Protein AF-A0A6C0G6S0-F1 (afdb_monomer_lite)

Secondary structure (DSSP, 8-state):
-EE-SSEEE-TT-EEES-EE-SSEEE-TT-EEES-EE-SEEEPTT-EEES-EE-SSEEE-S-EE---STT----

Structure (mmCIF, N/CA/C/O backbone):
data_AF-A0A6C0G6S0-F1
#
_entry.id   AF-A0A6C0G6S0-F1
#
loop_
_atom_site.group_PDB
_atom_site.id
_atom_site.type_symbol
_atom_site.label_atom_id
_atom_site.label_alt_id
_atom_site.label_comp_id
_atom_site.label_asym_id
_atom_site.label_entity_id
_atom_site.label_seq_id
_atom_site.pdbx_PDB_ins_code
_atom_site.Cartn_x
_atom_site.Cartn_y
_atom_site.Cartn_z
_atom_site.occupancy
_atom_site.B_iso_or_equiv
_atom_site.auth_seq_id
_atom_site.auth_comp_id
_atom_site.auth_asym_id
_atom_site.auth_atom_id
_atom_site.pdbx_PDB_model_num
ATOM 1 N N . MET A 1 1 ? -3.877 9.104 7.833 1.00 87.62 1 MET A N 1
ATOM 2 C CA . MET A 1 1 ? -3.088 7.874 7.622 1.00 87.62 1 MET A CA 1
ATOM 3 C C . MET A 1 1 ? -2.693 7.322 8.978 1.00 87.62 1 MET A C 1
ATOM 5 O O . MET A 1 1 ? -2.306 8.109 9.835 1.00 87.62 1 MET A O 1
ATOM 9 N N . THR A 1 2 ? -2.784 6.007 9.152 1.00 94.88 2 THR A N 1
ATOM 10 C CA . THR A 1 2 ? -2.397 5.306 10.384 1.00 94.88 2 THR A CA 1
ATOM 11 C C . THR A 1 2 ? -1.417 4.189 10.042 1.00 94.88 2 THR A C 1
ATOM 13 O O . THR A 1 2 ? -1.637 3.456 9.080 1.00 94.88 2 THR A O 1
ATOM 16 N N . ILE A 1 3 ? -0.347 4.049 10.826 1.00 95.38 3 ILE A N 1
ATOM 17 C CA . ILE A 1 3 ? 0.645 2.980 10.677 1.00 95.38 3 ILE A CA 1
ATOM 18 C C . ILE A 1 3 ? 0.648 2.140 11.951 1.00 95.38 3 ILE A C 1
ATOM 20 O O . ILE A 1 3 ? 0.828 2.675 13.044 1.00 95.38 3 ILE A O 1
ATOM 24 N N . ILE A 1 4 ? 0.468 0.831 11.795 1.00 95.56 4 ILE A N 1
ATOM 25 C CA . ILE A 1 4 ? 0.558 -0.175 12.852 1.00 95.56 4 ILE A CA 1
ATOM 26 C C . ILE A 1 4 ? 1.811 -1.011 12.562 1.00 95.56 4 ILE A C 1
ATOM 28 O O . ILE A 1 4 ? 1.772 -1.876 11.693 1.00 95.56 4 ILE A O 1
ATOM 32 N N . PRO A 1 5 ? 2.954 -0.749 13.215 1.00 93.44 5 PRO A N 1
ATOM 33 C CA . PRO A 1 5 ? 4.206 -1.434 12.903 1.00 93.44 5 PRO A CA 1
ATOM 34 C C . PRO A 1 5 ? 4.142 -2.966 13.088 1.00 93.44 5 PRO A C 1
ATOM 36 O O . PRO A 1 5 ? 3.359 -3.450 13.906 1.00 93.44 5 PRO A O 1
ATOM 39 N N . PRO A 1 6 ? 5.008 -3.735 12.399 1.00 93.88 6 PRO A N 1
ATOM 40 C CA . PRO A 1 6 ? 6.014 -3.274 11.442 1.00 93.88 6 PRO A CA 1
ATOM 41 C C . PRO A 1 6 ? 5.403 -2.985 10.064 1.00 93.88 6 PRO A C 1
ATOM 43 O O . PRO A 1 6 ? 4.599 -3.763 9.552 1.00 93.88 6 PRO A O 1
ATOM 46 N N . VAL A 1 7 ? 5.816 -1.870 9.460 1.00 95.44 7 VAL A N 1
ATOM 47 C CA . VAL A 1 7 ? 5.431 -1.477 8.099 1.00 95.44 7 VAL A CA 1
ATOM 48 C C . VAL A 1 7 ? 6.659 -0.932 7.382 1.00 95.44 7 VAL A C 1
ATOM 50 O O . VAL A 1 7 ? 7.402 -0.135 7.956 1.00 95.44 7 VAL A O 1
ATOM 53 N N . ASN A 1 8 ? 6.870 -1.359 6.141 1.00 96.75 8 ASN A N 1
ATOM 54 C CA . ASN A 1 8 ? 7.900 -0.829 5.255 1.00 96.75 8 ASN A CA 1
ATOM 55 C C . ASN A 1 8 ? 7.232 -0.235 4.010 1.00 96.75 8 ASN A C 1
ATOM 57 O O . ASN A 1 8 ? 6.365 -0.867 3.411 1.00 96.75 8 ASN A O 1
ATOM 61 N N . ILE A 1 9 ? 7.615 0.991 3.660 1.00 95.12 9 ILE A N 1
ATOM 62 C CA . ILE A 1 9 ? 7.074 1.736 2.525 1.00 95.12 9 ILE A CA 1
ATOM 63 C C . ILE A 1 9 ? 8.268 2.254 1.732 1.00 95.12 9 ILE A C 1
ATOM 65 O O . ILE A 1 9 ? 9.122 2.951 2.288 1.00 95.12 9 ILE A O 1
ATOM 69 N N . ALA A 1 10 ? 8.340 1.908 0.451 1.00 96.62 10 ALA A N 1
ATOM 70 C CA . ALA A 1 10 ? 9.368 2.420 -0.437 1.00 96.62 10 ALA A CA 1
ATOM 71 C C . ALA A 1 10 ? 9.267 3.954 -0.570 1.00 96.62 10 ALA A C 1
ATOM 73 O O . ALA A 1 10 ? 8.157 4.483 -0.626 1.00 96.62 10 ALA A O 1
ATOM 74 N N . PRO A 1 11 ? 10.392 4.688 -0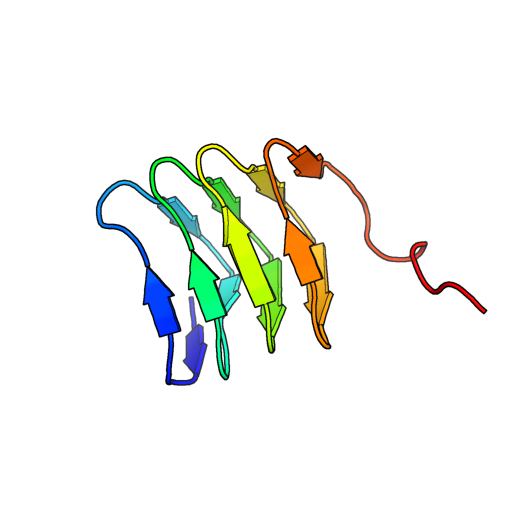.679 1.00 96.06 11 PRO A N 1
ATOM 75 C CA . PRO A 1 11 ? 10.373 6.154 -0.711 1.00 96.06 11 PRO A CA 1
ATOM 76 C C . PRO A 1 11 ? 9.561 6.778 -1.853 1.00 96.06 11 PRO A C 1
ATOM 78 O O . PRO A 1 11 ? 9.113 7.912 -1.712 1.00 96.06 11 PRO A O 1
ATOM 81 N N . SER A 1 12 ? 9.399 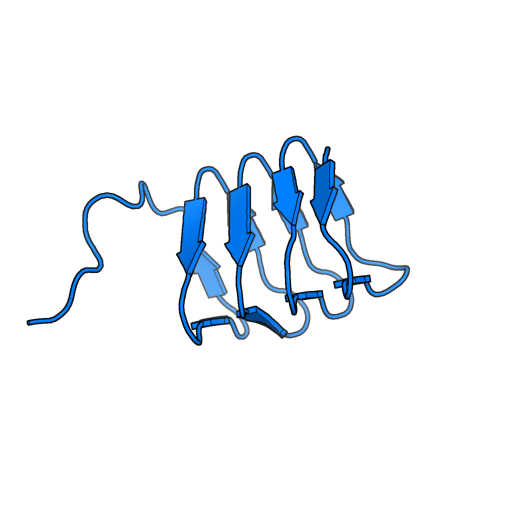6.073 -2.979 1.00 95.31 12 SER A N 1
ATOM 82 C CA . SER A 1 12 ? 8.619 6.558 -4.124 1.00 95.31 12 SER A CA 1
A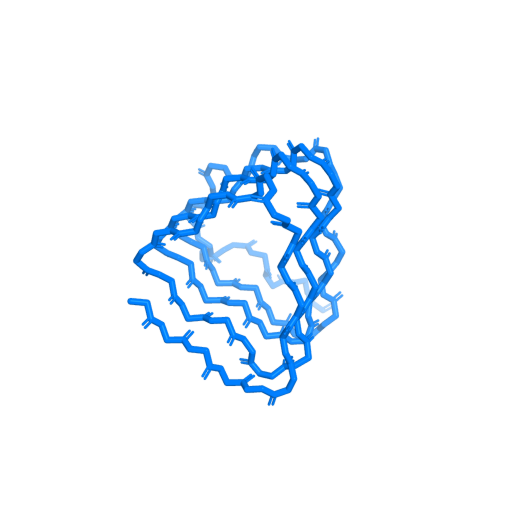TOM 83 C C . SER A 1 12 ? 7.133 6.192 -4.067 1.00 95.31 12 SER A C 1
ATOM 85 O O . SER A 1 12 ? 6.367 6.664 -4.902 1.00 95.31 12 SER A O 1
ATOM 87 N N . ALA A 1 13 ? 6.704 5.382 -3.094 1.00 94.06 13 ALA A N 1
ATOM 88 C CA . ALA A 1 13 ? 5.298 5.040 -2.929 1.00 94.06 13 ALA A CA 1
ATOM 89 C C . ALA A 1 13 ? 4.505 6.215 -2.338 1.00 94.06 13 ALA A C 1
AT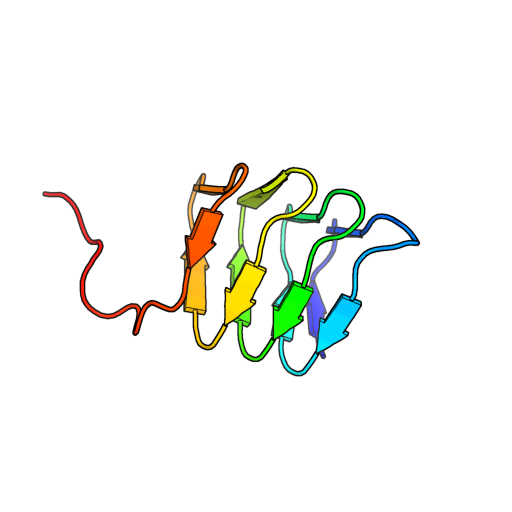OM 91 O O . ALA A 1 13 ? 4.965 6.923 -1.439 1.00 94.06 13 ALA A O 1
ATOM 92 N N . VAL A 1 14 ? 3.272 6.383 -2.809 1.00 94.31 14 VAL A N 1
ATOM 93 C CA . VAL A 1 14 ? 2.339 7.410 -2.346 1.00 94.31 14 VAL A CA 1
ATOM 94 C C . VAL A 1 14 ? 1.198 6.732 -1.597 1.00 94.31 14 VAL A C 1
ATOM 96 O O . VAL A 1 14 ? 0.490 5.895 -2.154 1.00 94.31 14 VAL A O 1
ATOM 99 N N . VAL A 1 15 ? 1.009 7.100 -0.327 1.00 92.06 15 VAL A N 1
ATOM 100 C CA . VAL A 1 15 ? -0.054 6.548 0.522 1.00 92.06 15 VAL A CA 1
ATOM 101 C C . VAL A 1 15 ? -0.914 7.667 1.110 1.00 92.06 15 VAL A C 1
ATOM 103 O O . VAL A 1 15 ? -0.429 8.495 1.882 1.00 92.06 15 VAL A O 1
ATOM 106 N N . GLY A 1 16 ? -2.204 7.665 0.782 1.00 91.62 16 GLY A N 1
ATOM 107 C CA . GLY A 1 16 ? -3.224 8.592 1.274 1.00 91.62 16 GLY A CA 1
ATOM 108 C C . GLY A 1 16 ? -4.321 7.865 2.049 1.00 91.62 16 GLY A C 1
ATOM 109 O O . GLY A 1 16 ? -4.553 6.680 1.840 1.00 91.62 16 GLY A O 1
ATOM 110 N N . ASN A 1 17 ? -4.955 8.542 3.013 1.00 91.88 17 ASN A N 1
ATOM 111 C CA . ASN A 1 17 ? -6.197 8.113 3.691 1.00 91.88 17 ASN A CA 1
ATOM 112 C C . ASN A 1 17 ? -6.287 6.644 4.165 1.00 91.88 17 ASN A C 1
ATOM 114 O O . ASN A 1 17 ? -7.379 6.122 4.358 1.00 91.88 17 ASN A O 1
ATOM 118 N N . SER A 1 18 ? -5.149 5.989 4.403 1.00 92.81 18 SER A N 1
ATOM 119 C CA . SER A 1 18 ? -5.089 4.538 4.599 1.00 92.81 18 SER A CA 1
ATOM 120 C C . SER A 1 18 ? -4.613 4.146 5.997 1.00 92.81 18 SER A C 1
ATOM 122 O O . SER A 1 18 ? -3.942 4.923 6.690 1.00 92.81 18 SER A O 1
ATOM 124 N N . THR A 1 19 ? -4.949 2.921 6.401 1.00 94.12 19 THR A N 1
ATOM 125 C CA . THR A 1 19 ? -4.391 2.241 7.578 1.00 94.12 19 THR A CA 1
ATOM 126 C C . THR A 1 19 ? -3.518 1.084 7.116 1.00 94.12 19 THR A C 1
ATOM 128 O O . THR A 1 19 ? -4.016 0.163 6.476 1.00 94.12 19 THR A O 1
ATOM 131 N N . LEU A 1 20 ? -2.227 1.126 7.439 1.00 94.31 20 LEU A N 1
ATOM 132 C CA . LEU A 1 20 ? -1.272 0.085 7.070 1.00 94.31 20 LEU A CA 1
ATOM 133 C C . LEU A 1 20 ? -0.788 -0.652 8.317 1.00 94.31 20 LEU A C 1
ATOM 135 O O . LEU A 1 20 ? -0.258 -0.023 9.231 1.00 94.31 20 LEU A O 1
ATOM 139 N N . GLY A 1 21 ? -0.917 -1.973 8.322 1.00 91.38 21 GLY A N 1
ATOM 140 C CA . GLY A 1 21 ? -0.312 -2.874 9.291 1.00 91.38 21 GLY A CA 1
ATOM 141 C C . GLY A 1 21 ? -1.294 -3.691 10.143 1.00 91.38 21 GLY A C 1
ATOM 142 O O . GLY A 1 21 ? -2.504 -3.460 10.099 1.00 91.38 21 GLY A O 1
ATOM 143 N N . PRO A 1 22 ? -0.757 -4.626 10.955 1.00 93.75 22 PRO A N 1
ATOM 144 C CA . PRO A 1 22 ? 0.670 -4.965 11.063 1.00 93.75 22 PRO A CA 1
ATOM 145 C C . PRO A 1 22 ? 1.190 -5.800 9.880 1.00 93.75 22 PRO A C 1
ATOM 147 O O . PRO A 1 22 ? 0.406 -6.363 9.117 1.00 93.75 22 PRO A O 1
ATOM 150 N N . TYR A 1 23 ? 2.520 -5.867 9.736 1.00 93.81 23 TYR A N 1
ATOM 151 C CA . TYR A 1 23 ? 3.239 -6.678 8.740 1.00 93.81 23 TYR A CA 1
ATOM 152 C C . TYR A 1 23 ? 2.891 -6.334 7.287 1.00 93.81 23 TYR A C 1
ATOM 154 O O . TYR A 1 23 ? 2.452 -7.187 6.516 1.00 93.81 23 TYR A O 1
ATOM 162 N N . VAL A 1 24 ? 3.086 -5.067 6.915 1.00 93.81 24 VAL A N 1
ATOM 163 C CA . VAL A 1 24 ? 2.827 -4.582 5.551 1.00 93.81 24 VAL A CA 1
ATOM 164 C C . VAL A 1 24 ? 4.111 -4.126 4.864 1.00 93.81 24 VAL A C 1
ATOM 166 O O . VAL A 1 24 ? 4.910 -3.395 5.453 1.00 93.81 24 VAL A O 1
ATOM 169 N N . TYR A 1 25 ? 4.285 -4.528 3.607 1.00 94.38 25 TYR A N 1
ATOM 170 C CA . TYR A 1 25 ? 5.304 -4.006 2.696 1.00 94.38 25 TYR A CA 1
ATOM 171 C C . TYR A 1 25 ? 4.636 -3.313 1.506 1.00 94.38 25 TYR A C 1
ATOM 173 O O . TYR A 1 25 ? 3.729 -3.883 0.903 1.00 94.38 25 TYR A O 1
ATOM 181 N N . VAL A 1 26 ? 5.096 -2.110 1.161 1.00 93.62 26 VAL A N 1
ATOM 182 C CA . VAL A 1 26 ? 4.683 -1.368 -0.037 1.00 93.62 26 VAL A CA 1
ATOM 183 C C . VAL A 1 26 ? 5.918 -1.063 -0.882 1.00 93.62 26 VAL A C 1
ATOM 185 O O . VAL A 1 26 ? 6.801 -0.327 -0.437 1.00 93.62 26 VAL A O 1
ATOM 188 N N . GLY A 1 27 ? 5.982 -1.647 -2.078 1.00 93.75 27 GLY A N 1
ATOM 189 C CA . GLY A 1 27 ? 7.074 -1.487 -3.037 1.00 93.75 27 GLY A CA 1
ATOM 190 C C . GLY A 1 27 ? 7.096 -0.116 -3.728 1.00 93.75 27 GLY A C 1
ATOM 191 O O . GLY A 1 27 ? 6.155 0.671 -3.582 1.00 93.75 27 GLY A O 1
ATOM 192 N N . PRO A 1 28 ? 8.180 0.210 -4.456 1.00 93.81 28 PRO A N 1
ATOM 193 C CA . PRO A 1 28 ? 8.306 1.439 -5.235 1.00 93.81 28 PRO A CA 1
ATOM 194 C C . PRO A 1 28 ? 7.113 1.733 -6.150 1.00 93.81 28 PRO A C 1
ATOM 196 O O . PRO A 1 28 ? 6.463 0.831 -6.677 1.00 93.81 28 PRO A O 1
ATOM 199 N N . ASP A 1 29 ? 6.850 3.022 -6.351 1.00 92.62 29 ASP A N 1
ATOM 200 C CA . ASP A 1 29 ? 5.906 3.551 -7.344 1.00 92.62 29 ASP A CA 1
ATOM 201 C C . ASP A 1 29 ? 4.462 3.037 -7.185 1.00 92.62 29 ASP A C 1
ATOM 203 O O . ASP A 1 29 ? 3.683 3.022 -8.138 1.00 92.62 29 ASP A O 1
ATOM 207 N N . CYS A 1 30 ? 4.099 2.616 -5.970 1.00 89.88 30 CYS A N 1
ATOM 208 C CA . CYS A 1 30 ? 2.735 2.239 -5.624 1.00 89.88 30 CYS A CA 1
ATOM 209 C C . CYS A 1 30 ? 1.887 3.462 -5.256 1.00 89.88 30 CYS A C 1
ATOM 211 O O . CYS A 1 30 ? 2.368 4.386 -4.598 1.00 89.88 30 CYS A O 1
ATOM 213 N N . GLU A 1 31 ? 0.601 3.420 -5.598 1.00 91.88 31 GLU A N 1
ATOM 214 C CA . GLU A 1 31 ? -0.401 4.411 -5.193 1.00 91.88 31 GLU A CA 1
ATOM 215 C C . GLU A 1 31 ? -1.485 3.720 -4.356 1.00 91.88 31 GLU A C 1
ATOM 217 O O . GLU A 1 31 ? -2.235 2.886 -4.864 1.00 91.88 31 GLU A O 1
ATOM 222 N N . ILE A 1 32 ? -1.554 4.049 -3.066 1.00 89.12 32 ILE A N 1
ATOM 223 C CA . ILE A 1 32 ? -2.506 3.466 -2.113 1.00 89.12 32 ILE A CA 1
ATOM 224 C C . ILE A 1 32 ? -3.357 4.587 -1.526 1.00 89.12 32 ILE A C 1
ATO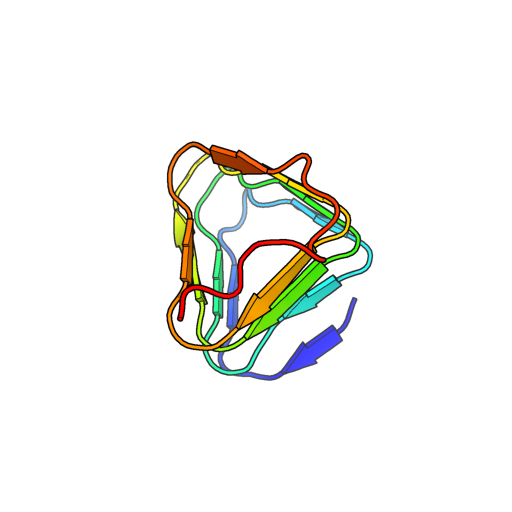M 226 O O . ILE A 1 32 ? -2.831 5.442 -0.814 1.00 89.12 32 ILE A O 1
ATOM 230 N N . ASP A 1 33 ? -4.665 4.582 -1.762 1.00 90.88 33 ASP A N 1
ATOM 231 C CA . ASP A 1 33 ? -5.572 5.573 -1.176 1.00 90.88 33 ASP A CA 1
ATOM 232 C C . ASP A 1 33 ? -6.832 4.932 -0.591 1.00 90.88 33 ASP A C 1
ATOM 234 O O . ASP A 1 33 ? -7.342 3.943 -1.112 1.00 90.88 33 ASP A O 1
ATOM 238 N N . ALA A 1 34 ? -7.318 5.478 0.527 1.00 89.31 34 ALA A N 1
ATOM 239 C CA . ALA A 1 34 ? -8.530 5.009 1.210 1.00 89.31 34 ALA A CA 1
ATOM 240 C C . ALA A 1 34 ? -8.557 3.487 1.500 1.00 89.31 34 ALA A C 1
ATOM 242 O O . ALA A 1 34 ? -9.607 2.847 1.472 1.00 89.31 34 ALA A O 1
ATOM 243 N N . CYS A 1 35 ? -7.396 2.891 1.796 1.00 87.38 35 CYS A N 1
ATOM 244 C CA . CYS A 1 35 ? -7.242 1.450 1.972 1.00 87.38 35 CYS A CA 1
ATOM 245 C C . CYS A 1 35 ? -6.955 1.027 3.419 1.00 87.38 35 CYS A C 1
ATOM 247 O O . CYS A 1 35 ? -6.415 1.778 4.237 1.00 87.38 35 CYS A O 1
ATOM 249 N N . ARG A 1 36 ? -7.235 -0.240 3.731 1.00 90.31 36 ARG A N 1
ATOM 250 C CA . ARG A 1 36 ? -6.756 -0.916 4.942 1.00 90.31 36 ARG A CA 1
ATOM 251 C C . ARG A 1 36 ? -5.949 -2.152 4.553 1.00 90.31 36 ARG A C 1
ATOM 253 O O . ARG A 1 36 ? -6.521 -3.096 4.018 1.00 90.31 36 ARG A O 1
ATOM 260 N N . LEU A 1 37 ? -4.642 -2.133 4.820 1.00 89.75 37 LEU A N 1
ATOM 261 C CA . LEU A 1 37 ? -3.719 -3.239 4.536 1.00 89.75 37 LEU A CA 1
ATOM 262 C C . LEU A 1 37 ? -3.269 -3.898 5.836 1.00 89.75 37 LEU A C 1
ATOM 264 O O . LEU A 1 37 ? -2.824 -3.209 6.749 1.00 89.75 37 LEU A O 1
ATOM 268 N N . GLU A 1 38 ? -3.322 -5.220 5.894 1.00 91.56 38 GLU A N 1
ATOM 269 C CA . GLU A 1 38 ? -2.911 -6.039 7.034 1.00 91.56 38 GLU A CA 1
ATOM 270 C C . GLU A 1 38 ? -2.271 -7.333 6.513 1.00 91.56 38 GLU A C 1
ATOM 272 O O . GLU A 1 38 ? -2.854 -7.992 5.653 1.00 91.56 38 GLU A O 1
ATOM 277 N N . ASN A 1 39 ? -1.109 -7.735 7.048 1.00 88.88 39 ASN A N 1
ATOM 278 C CA . ASN A 1 39 ? -0.407 -8.959 6.632 1.00 88.88 39 ASN A CA 1
ATOM 279 C C . ASN A 1 39 ? -0.277 -9.067 5.094 1.00 88.88 39 ASN A C 1
ATOM 281 O O . ASN A 1 39 ? -0.677 -10.072 4.497 1.00 88.88 39 ASN A O 1
ATOM 285 N N . ALA A 1 40 ? 0.209 -8.002 4.447 1.00 86.06 40 ALA A N 1
ATOM 286 C CA . ALA A 1 40 ? 0.145 -7.831 2.994 1.00 86.06 40 ALA A CA 1
ATOM 287 C C . ALA A 1 40 ? 1.471 -7.345 2.391 1.00 86.06 40 ALA A C 1
ATOM 289 O O . ALA A 1 40 ? 2.194 -6.548 2.991 1.00 86.06 40 ALA A O 1
ATOM 290 N N . ILE A 1 41 ? 1.761 -7.795 1.170 1.00 88.44 41 ILE A N 1
ATOM 291 C CA . ILE A 1 41 ? 2.905 -7.354 0.368 1.00 88.44 41 ILE A CA 1
ATOM 292 C C . ILE A 1 41 ? 2.362 -6.774 -0.936 1.00 88.44 41 ILE A C 1
ATOM 294 O O . ILE A 1 41 ? 1.777 -7.484 -1.755 1.00 88.44 41 ILE A O 1
ATOM 298 N N . VAL A 1 42 ? 2.567 -5.477 -1.126 1.00 88.19 42 VAL A N 1
ATOM 299 C CA . VAL A 1 42 ? 2.260 -4.768 -2.365 1.00 88.19 42 VAL A CA 1
ATOM 300 C C . VAL A 1 42 ? 3.564 -4.577 -3.129 1.00 88.19 42 VAL A C 1
ATOM 302 O O . VAL A 1 42 ? 4.497 -3.964 -2.615 1.00 88.19 42 VAL A O 1
ATOM 305 N N . LEU A 1 43 ? 3.641 -5.149 -4.323 1.00 87.44 43 LEU A N 1
ATOM 306 C CA . LEU A 1 43 ? 4.791 -5.080 -5.219 1.00 87.44 43 LEU A CA 1
ATOM 307 C C . LEU A 1 43 ? 4.683 -3.878 -6.162 1.00 87.44 43 LEU A C 1
ATOM 309 O O . LEU A 1 43 ? 3.613 -3.297 -6.328 1.00 87.44 43 LEU A O 1
ATOM 313 N N . ASP A 1 44 ? 5.814 -3.543 -6.769 1.00 86.81 44 ASP A N 1
ATOM 314 C CA . ASP A 1 44 ? 6.074 -2.313 -7.510 1.00 86.81 44 ASP A CA 1
ATOM 315 C C . ASP A 1 44 ? 4.971 -1.960 -8.528 1.00 86.81 44 ASP A C 1
ATOM 317 O O . ASP A 1 44 ? 4.385 -2.838 -9.171 1.00 86.81 44 ASP A O 1
ATOM 321 N N . HIS A 1 45 ? 4.710 -0.657 -8.689 1.00 84.12 45 HIS A N 1
ATOM 322 C CA . HIS A 1 45 ? 3.715 -0.090 -9.616 1.00 84.12 45 HIS A CA 1
ATOM 323 C C . HIS A 1 45 ? 2.243 -0.488 -9.374 1.00 84.12 45 HIS A C 1
ATOM 325 O O . HIS A 1 45 ? 1.394 -0.293 -10.250 1.00 84.12 45 HIS A O 1
ATOM 331 N N . ALA A 1 46 ? 1.895 -1.039 -8.209 1.00 83.31 46 ALA A N 1
ATOM 332 C CA . ALA A 1 46 ? 0.508 -1.370 -7.890 1.00 83.31 46 ALA A CA 1
ATOM 333 C C . ALA A 1 46 ? -0.334 -0.127 -7.551 1.00 83.31 46 ALA A C 1
ATOM 335 O O . ALA A 1 46 ? 0.139 0.819 -6.917 1.00 83.31 46 ALA A O 1
ATOM 336 N N . LYS A 1 47 ? -1.620 -0.163 -7.919 1.00 81.88 47 LYS A N 1
ATOM 337 C CA . LYS A 1 47 ? -2.606 0.855 -7.533 1.00 81.88 47 LYS A CA 1
ATOM 338 C C . LYS A 1 47 ? -3.752 0.212 -6.769 1.00 81.88 47 LYS A C 1
ATOM 340 O O . LYS A 1 47 ? -4.365 -0.731 -7.272 1.00 81.88 47 LYS A O 1
ATOM 345 N N . ALA A 1 48 ? -4.046 0.730 -5.583 1.00 81.56 48 ALA A N 1
ATOM 346 C CA . ALA A 1 48 ? -5.166 0.284 -4.767 1.00 81.56 48 ALA A CA 1
ATOM 347 C C . ALA A 1 48 ? -5.958 1.478 -4.235 1.00 81.56 48 ALA A C 1
ATOM 349 O O . ALA A 1 48 ? -5.392 2.383 -3.617 1.00 81.56 48 ALA A O 1
ATOM 350 N N . GLN A 1 49 ? -7.271 1.444 -4.453 1.00 81.44 49 GLN A N 1
ATOM 351 C CA . GLN A 1 49 ? -8.189 2.473 -3.989 1.00 81.44 49 GLN A CA 1
ATOM 352 C C . GLN A 1 49 ? -9.421 1.847 -3.330 1.00 81.44 49 GLN A C 1
ATOM 354 O O . GLN A 1 49 ? -9.879 0.781 -3.747 1.00 81.44 49 GLN A O 1
ATOM 359 N N . ASP A 1 50 ? -9.920 2.489 -2.270 1.00 76.75 50 ASP A N 1
ATOM 360 C CA . ASP A 1 50 ? -11.161 2.126 -1.570 1.00 76.75 50 ASP A CA 1
ATOM 361 C C . ASP A 1 50 ? -11.228 0.646 -1.153 1.00 76.75 50 ASP A C 1
ATOM 363 O O . ASP A 1 50 ? -12.277 0.004 -1.231 1.00 76.75 50 ASP A O 1
ATOM 367 N N . SER A 1 51 ? -10.086 0.088 -0.720 1.00 75.31 51 SER A N 1
ATOM 368 C CA . SER A 1 51 ? -9.904 -1.358 -0.582 1.00 75.31 51 SER A CA 1
ATOM 369 C C . SER A 1 51 ? -9.447 -1.878 0.782 1.00 75.31 51 SER A C 1
ATOM 371 O O . SER A 1 51 ? -8.635 -1.268 1.472 1.00 75.31 51 SER A O 1
ATOM 373 N N . ILE A 1 52 ? -9.948 -3.055 1.179 1.00 78.19 52 ILE A N 1
ATOM 374 C CA . ILE A 1 52 ? -9.5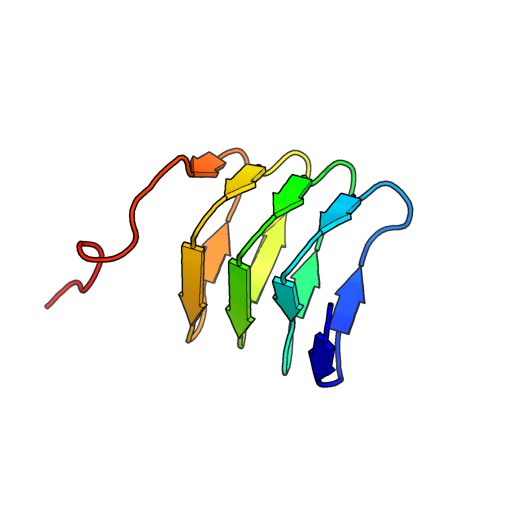23 -3.763 2.398 1.00 78.19 52 ILE A CA 1
ATOM 375 C C . ILE A 1 52 ? -8.822 -5.059 1.994 1.00 78.19 52 ILE A C 1
ATOM 377 O O . ILE A 1 52 ? -9.431 -5.924 1.371 1.00 78.19 52 ILE A O 1
ATOM 381 N N . PHE A 1 53 ? -7.557 -5.204 2.388 1.00 79.94 53 PHE A N 1
ATOM 382 C CA . PHE A 1 53 ? -6.732 -6.379 2.116 1.00 79.94 53 PHE A CA 1
ATOM 383 C C . PHE A 1 53 ? -6.185 -6.945 3.428 1.00 79.94 53 PHE A C 1
ATOM 385 O O . PHE A 1 53 ? -5.502 -6.242 4.176 1.00 79.94 53 PHE A O 1
ATOM 392 N N . GLY A 1 54 ? -6.479 -8.218 3.697 1.00 61.94 54 GLY A N 1
ATOM 393 C CA . GLY A 1 54 ? -6.078 -8.916 4.917 1.00 61.94 54 GLY A CA 1
ATOM 394 C C . GLY A 1 54 ? -5.612 -10.348 4.655 1.00 61.94 54 GLY A C 1
ATOM 395 O O . GLY A 1 54 ? -5.962 -10.950 3.645 1.00 61.94 54 GLY A O 1
ATOM 396 N N . SER A 1 55 ? -4.831 -10.880 5.597 1.00 54.53 55 SER A N 1
ATOM 397 C CA . SER A 1 55 ? -4.449 -12.298 5.710 1.00 54.53 55 SER A CA 1
ATOM 398 C C . SER A 1 55 ? -3.758 -12.909 4.471 1.00 54.53 55 SER A C 1
ATOM 400 O O . SER A 1 55 ? -4.248 -13.890 3.921 1.00 54.53 55 SER A O 1
ATOM 402 N N . HIS A 1 56 ? -2.557 -12.418 4.127 1.00 59.19 56 HIS A N 1
ATOM 403 C CA . HIS A 1 56 ? -1.651 -12.928 3.071 1.00 59.19 56 HIS A CA 1
ATOM 404 C C . HIS A 1 56 ? -2.012 -12.519 1.638 1.00 59.19 56 HIS A C 1
ATOM 406 O O . HIS A 1 56 ? -2.094 -13.347 0.731 1.00 59.19 56 HIS A O 1
ATOM 412 N N . VAL A 1 57 ? -2.170 -11.217 1.413 1.00 62.59 57 VAL A N 1
ATOM 413 C CA . VAL A 1 57 ? -2.388 -10.678 0.065 1.00 62.59 57 VAL A CA 1
ATOM 414 C C . VAL A 1 57 ? -1.051 -10.318 -0.582 1.00 62.59 57 VAL A C 1
ATOM 416 O O . VAL A 1 57 ? -0.281 -9.531 -0.029 1.00 62.59 57 VAL A O 1
ATOM 419 N N . LEU A 1 58 ? -0.803 -10.873 -1.771 1.00 62.91 58 LEU A N 1
ATOM 420 C CA . LEU A 1 58 ? 0.240 -10.419 -2.687 1.00 62.91 58 LEU A CA 1
ATOM 421 C C . LEU A 1 58 ? -0.422 -9.629 -3.816 1.00 62.91 58 LEU A C 1
ATOM 423 O O . LEU A 1 58 ? -1.155 -10.199 -4.622 1.00 62.91 58 LEU A O 1
ATOM 427 N N . VAL A 1 59 ? -0.162 -8.327 -3.877 1.00 68.00 59 VAL A N 1
ATOM 428 C CA . VAL A 1 59 ? -0.633 -7.476 -4.974 1.00 68.00 59 VAL A CA 1
ATOM 429 C C . VAL A 1 59 ? 0.549 -7.185 -5.887 1.00 68.00 59 VAL A C 1
ATOM 431 O O . VAL A 1 59 ? 1.501 -6.547 -5.454 1.00 68.00 59 VAL A O 1
ATOM 434 N N . SER A 1 60 ? 0.508 -7.639 -7.140 1.00 58.41 60 SER A N 1
ATOM 435 C CA . SER A 1 60 ? 1.535 -7.347 -8.148 1.00 58.41 60 SER A CA 1
ATOM 436 C C . SER A 1 60 ? 0.917 -6.814 -9.431 1.00 58.41 60 SER A C 1
ATOM 438 O O . SER A 1 60 ? 0.017 -7.436 -9.990 1.00 58.41 60 SER A O 1
ATOM 440 N N . ASN A 1 61 ? 1.417 -5.664 -9.899 1.00 54.31 61 ASN A N 1
ATOM 441 C CA . ASN A 1 61 ? 1.049 -5.060 -11.184 1.00 54.31 61 ASN A CA 1
ATOM 442 C C . ASN A 1 61 ? -0.476 -4.994 -11.431 1.00 54.31 61 ASN A C 1
ATOM 444 O O . ASN A 1 61 ? -0.952 -5.229 -12.543 1.00 54.31 61 ASN A O 1
ATOM 448 N N . ALA A 1 62 ? -1.247 -4.733 -10.373 1.00 53.28 62 ALA A N 1
ATOM 449 C CA . ALA A 1 62 ? -2.701 -4.724 -10.406 1.00 53.28 62 ALA A CA 1
ATOM 450 C C . ALA A 1 62 ? -3.217 -3.295 -10.203 1.00 53.28 62 ALA A C 1
ATOM 452 O O . ALA A 1 62 ? -2.790 -2.596 -9.283 1.00 53.28 62 ALA A O 1
ATOM 453 N N . SER A 1 63 ? -4.138 -2.869 -11.067 1.00 52.34 63 SER A N 1
ATOM 454 C CA . SER A 1 63 ? -5.002 -1.714 -10.818 1.00 52.34 63 SER A CA 1
ATOM 455 C C . SER A 1 63 ? -6.279 -2.243 -10.180 1.00 52.34 63 SER A C 1
ATOM 457 O O . SER A 1 63 ? -7.156 -2.769 -10.864 1.00 52.34 63 SER A O 1
ATOM 459 N N . LEU A 1 64 ? -6.336 -2.197 -8.853 1.00 56.94 64 LEU A N 1
ATOM 460 C CA . LEU A 1 64 ? -7.481 -2.661 -8.079 1.00 56.94 64 LEU A CA 1
ATOM 461 C C . LEU A 1 64 ? -8.410 -1.474 -7.840 1.00 56.94 64 LEU A C 1
ATOM 463 O O . LEU A 1 64 ? -8.331 -0.800 -6.819 1.00 56.94 64 LEU A O 1
ATOM 467 N N . ASP A 1 65 ? -9.288 -1.243 -8.813 1.00 50.44 65 ASP A N 1
ATOM 468 C CA . ASP A 1 65 ? -10.377 -0.255 -8.768 1.00 50.44 65 ASP A CA 1
ATOM 469 C C . ASP A 1 65 ? -11.640 -0.856 -8.103 1.00 50.44 65 ASP A C 1
ATOM 471 O O . ASP A 1 65 ? -12.784 -0.655 -8.518 1.00 50.44 65 ASP A O 1
ATOM 475 N N . ALA A 1 66 ? -11.426 -1.753 -7.138 1.00 44.78 66 ALA A N 1
ATOM 476 C CA . ALA A 1 66 ? -12.423 -2.728 -6.726 1.00 44.78 66 ALA A CA 1
ATOM 477 C C . ALA A 1 66 ? -13.058 -2.365 -5.383 1.00 44.78 66 ALA A C 1
ATOM 479 O O . ALA A 1 66 ? -12.454 -2.522 -4.330 1.00 44.78 66 ALA A O 1
ATOM 480 N N . ASN A 1 67 ? -14.345 -2.016 -5.436 1.00 45.06 67 ASN A N 1
ATOM 481 C CA . ASN A 1 67 ? -15.269 -2.092 -4.307 1.00 45.06 67 ASN A CA 1
ATOM 482 C C . ASN A 1 67 ? -15.142 -3.484 -3.620 1.00 45.06 67 ASN A C 1
ATOM 484 O O . ASN A 1 67 ? -15.531 -4.489 -4.229 1.00 45.06 67 ASN A O 1
ATOM 488 N N . PRO A 1 68 ? -14.603 -3.607 -2.390 1.00 48.31 68 PRO A N 1
ATOM 489 C CA . PRO A 1 68 ? -13.994 -4.853 -1.890 1.00 48.31 68 PRO A CA 1
ATOM 490 C C . PRO A 1 68 ? -14.985 -5.890 -1.377 1.00 48.31 68 PRO A C 1
ATOM 492 O O . PRO A 1 68 ? -14.584 -6.911 -0.826 1.00 48.31 68 PRO A O 1
ATOM 495 N N . GLY A 1 69 ? -16.288 -5.676 -1.549 1.00 45.75 69 GLY A N 1
ATOM 496 C CA . GLY A 1 69 ? -17.313 -6.594 -1.056 1.00 45.75 69 GLY A CA 1
ATOM 497 C C . GLY A 1 69 ? -17.363 -7.970 -1.742 1.00 45.75 69 GLY A C 1
ATOM 498 O O . GLY A 1 69 ? -18.337 -8.683 -1.523 1.00 45.75 69 GLY A O 1
ATOM 499 N N . ARG A 1 70 ? -16.400 -8.351 -2.603 1.00 41.84 70 ARG A N 1
ATOM 500 C CA . ARG A 1 70 ? -16.561 -9.503 -3.518 1.00 41.84 70 ARG A CA 1
ATOM 501 C C . ARG A 1 70 ? -15.386 -10.483 -3.662 1.00 41.84 70 ARG A C 1
ATOM 503 O O . ARG A 1 70 ? -15.484 -11.377 -4.493 1.00 41.84 70 ARG A O 1
ATOM 510 N N . TYR A 1 71 ? -14.320 -10.391 -2.872 1.00 46.84 71 TYR A N 1
ATOM 511 C CA . TYR A 1 71 ? -13.276 -11.433 -2.857 1.00 46.84 71 TYR A CA 1
ATOM 512 C C . TYR A 1 71 ? -13.189 -12.106 -1.483 1.00 46.84 71 TYR A C 1
ATOM 514 O O . TYR A 1 71 ? -12.210 -11.969 -0.758 1.00 46.84 71 TYR A O 1
ATOM 522 N N . ILE A 1 72 ? -14.247 -12.841 -1.132 1.00 43.91 72 ILE A N 1
ATOM 523 C CA . ILE A 1 72 ? -14.135 -14.014 -0.261 1.00 43.91 72 ILE A CA 1
ATOM 524 C C . ILE A 1 72 ? -14.225 -15.233 -1.185 1.00 43.91 72 ILE A C 1
ATOM 526 O O . ILE A 1 72 ? -15.215 -15.400 -1.893 1.00 43.91 72 ILE A O 1
ATOM 530 N N . SER A 1 73 ? -13.156 -16.016 -1.265 1.00 41.47 73 SER A N 1
ATOM 531 C CA . SER A 1 73 ? -13.203 -17.348 -1.873 1.00 41.47 73 SER A CA 1
ATOM 532 C C . SER A 1 73 ? -13.587 -18.337 -0.770 1.00 41.47 73 SER A C 1
ATOM 534 O O . SER A 1 73 ? -13.038 -18.223 0.327 1.00 41.47 73 SER A O 1
ATOM 536 N N . ASP A 1 74 ? -14.544 -19.225 -1.069 1.00 38.84 74 ASP A N 1
ATOM 537 C CA . ASP A 1 74 ? -14.990 -20.373 -0.252 1.00 38.84 74 ASP A CA 1
ATOM 538 C C . ASP A 1 74 ? -13.850 -21.176 0.405 1.00 38.84 74 ASP A C 1
ATOM 540 O O . ASP A 1 74 ? -12.792 -21.362 -0.245 1.00 38.84 74 ASP A O 1
#

pLDDT: mean 79.35, std 18.31, range [38.84, 96.75]

Organism: NCBI:txid2704462

Radius of gyration: 11.02 Å; chains: 1; bounding box: 28×29×24 Å

Sequence (74 aa):
MTIIPPVNIAPSAVVGNSTLGPYVYVGPDCEIDACRLENAIVLDHAKAQDSIFGSHVLVSNASLDANPGRYISD

InterPro domains:
  IPR011004 Trimeric LpxA-like superfamily [SSF51161] (5-60)

Foldseek 3Di:
DAEDPPEAADPQEAAELEYEDDPEYHEHCEYHYCEYYYNEYEYYNEYDYVYYYYDYYYHDPDDPPDPHPPPDDD